Protein AF-A0A7S0YCA7-F1 (afdb_monomer_lite)

Structure (mmCIF, N/CA/C/O backbone):
data_AF-A0A7S0YCA7-F1
#
_entry.id   AF-A0A7S0YCA7-F1
#
loop_
_atom_site.group_PDB
_atom_site.id
_atom_site.type_symbol
_atom_site.label_atom_id
_atom_site.label_alt_id
_atom_site.label_comp_id
_atom_site.label_asym_id
_atom_site.label_entity_id
_atom_site.label_seq_id
_atom_site.pdbx_PDB_ins_code
_atom_site.Cartn_x
_atom_site.Cartn_y
_atom_site.Cartn_z
_atom_site.occupancy
_atom_site.B_iso_or_equiv
_atom_site.auth_seq_id
_atom_site.auth_comp_id
_atom_site.auth_asym_id
_atom_site.auth_atom_id
_atom_site.pdbx_PDB_model_num
ATOM 1 N N . SER A 1 1 ? 2.093 -54.277 18.292 1.00 56.59 1 SER A N 1
ATOM 2 C CA . SER A 1 1 ? 1.295 -53.889 17.116 1.00 56.59 1 SER A CA 1
ATOM 3 C C . SER A 1 1 ? 0.834 -52.459 17.274 1.00 56.59 1 SER A C 1
ATOM 5 O O . SER A 1 1 ? 0.164 -52.179 18.261 1.00 56.59 1 SER A O 1
ATOM 7 N N . MET A 1 2 ? 1.193 -51.584 16.327 1.00 50.84 2 MET A N 1
ATOM 8 C CA . MET A 1 2 ? 0.792 -50.165 16.281 1.00 50.84 2 MET A CA 1
ATOM 9 C C . MET A 1 2 ? -0.733 -49.942 16.338 1.00 50.84 2 MET A C 1
ATOM 11 O O . MET A 1 2 ? -1.192 -48.834 16.586 1.00 50.84 2 MET A O 1
ATOM 15 N N . GLU A 1 3 ? -1.533 -50.986 16.129 1.00 58.72 3 GLU A N 1
ATOM 16 C CA . GLU A 1 3 ? -2.996 -50.949 16.238 1.00 58.72 3 GLU A CA 1
ATOM 17 C C . GLU A 1 3 ? -3.498 -50.849 17.685 1.00 58.72 3 GLU A C 1
ATOM 19 O O . GLU A 1 3 ? -4.435 -50.102 17.942 1.00 58.72 3 GLU A O 1
ATOM 24 N N . LYS A 1 4 ? -2.826 -51.493 18.653 1.00 58.19 4 LYS A N 1
ATOM 25 C CA . LYS A 1 4 ? -3.242 -51.453 20.071 1.00 58.19 4 LYS A CA 1
ATOM 26 C C . LYS A 1 4 ? -3.024 -50.085 20.723 1.00 58.19 4 LYS A C 1
ATOM 28 O O . LYS A 1 4 ? -3.682 -49.745 21.701 1.00 58.19 4 LYS A O 1
ATOM 33 N N . GLU A 1 5 ? -2.078 -49.314 20.199 1.00 58.28 5 GLU A N 1
ATOM 34 C CA . GLU A 1 5 ? -1.762 -47.966 20.679 1.00 58.28 5 GLU A CA 1
ATOM 35 C C . GLU A 1 5 ? -2.756 -46.943 20.112 1.00 58.28 5 GLU A C 1
ATOM 37 O O . GLU A 1 5 ? -3.283 -46.123 20.857 1.00 58.28 5 GLU A O 1
ATOM 42 N N . LYS A 1 6 ? -3.142 -47.102 18.837 1.00 60.81 6 LYS A N 1
ATOM 43 C CA . LYS A 1 6 ? -4.208 -46.316 18.196 1.00 60.81 6 LYS A CA 1
ATOM 44 C C . LYS A 1 6 ? -5.594 -46.571 18.791 1.00 60.81 6 LYS A C 1
ATOM 46 O O . LYS A 1 6 ? -6.413 -45.659 18.817 1.00 60.81 6 LYS A O 1
ATOM 51 N N . GLU A 1 7 ? -5.882 -47.787 19.255 1.00 64.75 7 GLU A N 1
ATOM 52 C CA . GLU A 1 7 ? -7.139 -48.080 19.961 1.00 64.75 7 GLU A CA 1
ATOM 53 C C . GLU A 1 7 ? -7.196 -47.415 21.339 1.00 64.75 7 GLU A C 1
ATOM 55 O O . GLU A 1 7 ? -8.198 -46.780 21.657 1.00 64.75 7 GLU A O 1
ATOM 60 N N . LYS A 1 8 ? -6.103 -47.455 22.112 1.00 65.00 8 LYS A N 1
ATOM 61 C CA . LYS A 1 8 ? -6.015 -46.750 23.402 1.00 65.00 8 LYS A CA 1
ATOM 62 C C . LYS A 1 8 ? -6.141 -45.235 23.268 1.00 65.00 8 LYS A C 1
ATOM 64 O O . LYS A 1 8 ? -6.703 -44.580 24.142 1.00 65.00 8 LYS A O 1
ATOM 69 N N . GLU A 1 9 ? -5.602 -44.669 22.194 1.00 63.84 9 GLU A N 1
ATOM 70 C CA . GLU A 1 9 ? -5.667 -43.230 21.943 1.00 63.84 9 GLU A CA 1
ATOM 71 C C . GLU A 1 9 ? -7.099 -42.784 21.609 1.00 63.84 9 GLU A C 1
ATOM 73 O O . GLU A 1 9 ? -7.580 -41.798 22.165 1.00 63.84 9 GLU A O 1
ATOM 78 N N . LYS A 1 10 ? -7.828 -43.586 20.821 1.00 67.00 10 LYS A N 1
ATOM 79 C CA . LYS A 1 10 ? -9.256 -43.370 20.535 1.00 67.00 10 LYS A CA 1
ATOM 80 C C . LYS A 1 10 ? -10.144 -43.531 21.768 1.00 67.00 10 LYS A C 1
ATOM 82 O O . LYS A 1 10 ? -11.105 -42.785 21.931 1.00 67.00 10 LYS A O 1
ATOM 87 N N . GLU A 1 11 ? -9.830 -44.484 22.639 1.00 67.31 11 GLU A N 1
ATOM 88 C CA . GLU A 1 11 ? -10.581 -44.713 23.878 1.00 67.31 11 GLU A CA 1
ATOM 89 C C . GLU A 1 11 ? -10.394 -43.553 24.873 1.00 67.31 11 GLU A C 1
ATOM 91 O O . GLU A 1 11 ? -11.361 -43.071 25.462 1.00 67.31 11 GLU A O 1
ATOM 96 N N . ASN A 1 12 ? -9.175 -43.009 24.967 1.00 60.00 12 ASN A N 1
ATOM 97 C CA . ASN A 1 12 ? -8.885 -41.812 25.762 1.00 60.00 12 ASN A CA 1
ATOM 98 C C . ASN A 1 12 ? -9.543 -40.540 25.204 1.00 60.00 12 ASN A C 1
ATOM 100 O O . ASN A 1 12 ? -9.937 -39.659 25.971 1.00 60.00 12 ASN A O 1
ATOM 104 N N . GLU A 1 13 ? -9.647 -40.417 23.880 1.00 66.25 13 GLU A N 1
ATOM 105 C CA . GLU A 1 13 ? -10.322 -39.293 23.227 1.00 66.25 13 GLU A CA 1
ATOM 106 C C . GLU A 1 13 ? -11.841 -39.346 23.460 1.00 66.25 13 GLU A C 1
ATOM 108 O O . GLU A 1 13 ? -12.446 -38.342 23.839 1.00 66.25 13 GLU A O 1
ATOM 113 N N . PHE A 1 14 ? -12.436 -40.540 23.383 1.00 64.81 14 PHE A N 1
ATOM 114 C CA . PHE A 1 14 ? -13.853 -40.764 23.669 1.00 64.81 14 PHE A CA 1
ATOM 115 C C . PHE A 1 14 ? -14.218 -40.509 25.143 1.00 64.81 14 PHE A C 1
ATOM 117 O O . PHE A 1 14 ? -15.225 -39.863 25.436 1.00 64.81 14 PHE A O 1
ATOM 124 N N . GLU A 1 15 ? -13.386 -40.953 26.092 1.00 66.25 15 GLU A N 1
ATOM 125 C CA . GLU A 1 15 ? -13.554 -40.659 27.526 1.00 66.25 15 GLU A CA 1
ATOM 126 C C . GLU A 1 15 ? -13.477 -39.147 27.818 1.00 66.25 15 GLU A C 1
ATOM 128 O O . GLU A 1 15 ? -14.266 -38.621 28.611 1.00 66.25 15 GLU A O 1
ATOM 133 N N . ARG A 1 16 ? -12.587 -38.414 27.129 1.00 66.94 16 ARG A N 1
ATOM 134 C CA . ARG A 1 16 ? -12.471 -36.948 27.242 1.00 66.94 16 ARG A CA 1
ATOM 135 C C . ARG A 1 16 ? -13.706 -36.221 26.719 1.00 66.94 16 ARG A C 1
ATOM 137 O O . ARG A 1 16 ? -14.165 -35.282 27.370 1.00 66.94 16 ARG A O 1
ATOM 144 N N . GLU A 1 17 ? -14.275 -36.654 25.598 1.00 66.56 17 GLU A N 1
ATOM 145 C CA . GLU A 1 17 ? -15.527 -36.084 25.084 1.00 66.56 17 GLU A CA 1
ATOM 146 C C . GLU A 1 17 ? -16.706 -36.347 26.030 1.00 66.56 17 GLU A C 1
ATOM 148 O O . GLU A 1 17 ? -17.508 -35.447 26.289 1.00 66.56 17 GLU A O 1
ATOM 153 N N . LYS A 1 18 ? -16.753 -37.532 26.647 1.00 64.06 18 LYS A N 1
ATOM 154 C CA . LYS A 1 18 ? -17.775 -37.893 27.641 1.00 64.06 18 LYS A CA 1
ATOM 155 C C . LYS A 1 18 ? -17.675 -37.066 28.927 1.00 64.06 18 LYS A C 1
ATOM 157 O O . LYS A 1 18 ? -18.699 -36.721 29.519 1.00 64.06 18 LYS A O 1
ATOM 162 N N . LEU A 1 19 ? -16.459 -36.734 29.366 1.00 57.91 19 LEU A N 1
ATOM 163 C CA . LEU A 1 19 ? -16.206 -35.818 30.487 1.00 57.91 19 LEU A CA 1
ATOM 164 C C . LEU A 1 19 ? -16.637 -34.381 30.150 1.00 57.91 19 LEU A C 1
ATOM 166 O O . LEU A 1 19 ? -17.320 -33.749 30.954 1.00 57.91 19 LEU A O 1
ATOM 170 N N . LEU A 1 20 ? -16.341 -33.908 28.935 1.00 58.62 20 LEU A N 1
ATOM 171 C CA . LEU A 1 20 ? -16.762 -32.590 28.442 1.00 58.62 20 LEU A CA 1
ATOM 172 C C . LEU A 1 20 ? -18.288 -32.470 28.277 1.00 58.62 20 LEU A C 1
ATOM 174 O O . LEU A 1 20 ? -18.847 -31.387 28.458 1.00 58.62 20 LEU A O 1
ATOM 178 N N . GLU A 1 21 ? -18.990 -33.554 27.937 1.00 60.72 21 GLU A N 1
ATOM 179 C CA . GLU A 1 21 ? -20.459 -33.577 27.912 1.00 60.72 21 GLU A CA 1
ATOM 180 C C . GLU A 1 21 ? -21.079 -33.623 29.310 1.00 60.72 21 GLU A C 1
ATOM 182 O O . GLU A 1 21 ? -22.091 -32.957 29.548 1.00 60.72 21 GLU A O 1
ATOM 187 N N . LYS A 1 22 ? -20.452 -34.332 30.257 1.00 56.91 22 LYS A N 1
ATOM 188 C CA . LYS A 1 22 ? -20.877 -34.330 31.664 1.00 56.91 22 LYS A CA 1
ATOM 189 C C . LYS A 1 22 ? -20.717 -32.954 32.313 1.00 56.91 22 LYS A C 1
ATOM 191 O O . LYS A 1 22 ? -21.623 -32.529 33.025 1.00 56.91 22 LYS A O 1
ATOM 196 N N . GLU A 1 23 ? -19.646 -32.218 32.009 1.00 57.34 23 GLU A N 1
ATOM 197 C CA . GLU A 1 23 ? -19.482 -30.827 32.467 1.00 57.34 23 GLU A CA 1
ATOM 198 C C . GLU A 1 23 ? -20.531 -29.881 31.863 1.00 57.34 23 GLU A C 1
ATOM 200 O O . GLU A 1 23 ? -21.007 -28.972 32.537 1.00 57.34 23 GLU A O 1
ATOM 205 N N . LYS A 1 24 ? -20.979 -30.116 30.622 1.00 56.88 24 LYS A N 1
ATOM 206 C CA . LYS A 1 24 ? -22.052 -29.315 30.000 1.00 56.88 24 LYS A CA 1
ATOM 207 C C . LYS A 1 24 ? -23.436 -29.565 30.606 1.00 56.88 24 LYS A C 1
ATOM 209 O O . LYS A 1 24 ? -24.318 -28.724 30.442 1.00 56.88 24 LYS A O 1
ATOM 214 N N . GLN A 1 25 ? -23.647 -30.705 31.265 1.00 50.78 25 GLN A N 1
ATOM 215 C CA . GLN A 1 25 ? -24.932 -31.079 31.872 1.00 50.78 25 GLN A CA 1
ATOM 216 C C . GLN A 1 25 ? -24.977 -30.853 33.392 1.00 50.78 25 GLN A C 1
ATOM 218 O O . GLN A 1 25 ? -26.063 -30.817 33.975 1.00 50.78 25 GLN A O 1
ATOM 223 N N . GLY A 1 26 ? -23.827 -30.658 34.035 1.00 48.78 26 GLY A N 1
ATOM 224 C CA . GLY A 1 26 ? -23.698 -30.505 35.478 1.00 48.78 26 GLY A CA 1
ATOM 225 C C . GLY A 1 26 ? -23.698 -29.063 35.975 1.00 48.78 26 GLY A C 1
ATOM 226 O O . GLY A 1 26 ? -22.722 -28.664 36.588 1.00 48.78 26 GLY A O 1
ATOM 227 N N . GLU A 1 27 ? -24.785 -28.303 35.801 1.00 45.03 27 GLU A N 1
ATOM 228 C CA . GLU A 1 27 ? -25.046 -27.166 36.704 1.00 45.03 27 G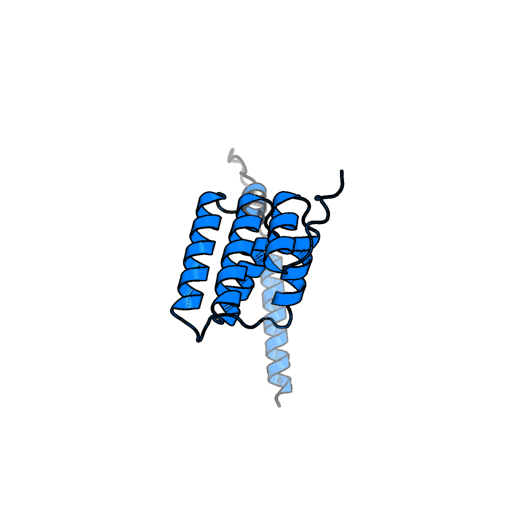LU A CA 1
ATOM 229 C C . GLU A 1 27 ? -26.539 -26.799 36.778 1.00 45.03 27 GLU A C 1
ATOM 231 O O . GLU A 1 27 ? -27.010 -25.790 36.256 1.00 45.03 27 GLU A O 1
ATOM 236 N N . LYS A 1 28 ? -27.324 -27.644 37.457 1.00 45.09 28 LYS A N 1
ATOM 237 C CA . LYS A 1 28 ? -28.584 -27.218 38.084 1.00 45.09 28 LYS A CA 1
ATOM 238 C C . LYS A 1 28 ? -28.348 -27.098 39.586 1.00 45.09 28 LYS A C 1
ATOM 240 O O . LYS A 1 28 ? -28.620 -28.028 40.340 1.00 45.09 28 LYS A O 1
ATOM 245 N N . VAL A 1 29 ? -27.824 -25.953 40.016 1.00 43.09 29 VAL A N 1
ATOM 246 C CA . VAL A 1 29 ? -27.759 -25.598 41.439 1.00 43.09 29 VAL A CA 1
ATOM 247 C C . VAL A 1 29 ? -29.165 -25.197 41.888 1.00 43.09 29 VAL A C 1
ATOM 249 O O . VAL A 1 29 ? -29.671 -24.129 41.553 1.00 43.09 29 VAL A O 1
ATOM 252 N N . ASN A 1 30 ? -29.812 -26.099 42.626 1.00 45.34 30 ASN A N 1
ATOM 253 C CA . ASN A 1 30 ? -31.008 -25.810 43.406 1.00 45.34 30 ASN A CA 1
ATOM 254 C C . ASN A 1 30 ? -30.580 -25.019 44.648 1.00 45.34 30 ASN A C 1
ATOM 256 O O . ASN A 1 30 ? -29.940 -25.564 45.545 1.00 45.34 30 ASN A O 1
ATOM 260 N N . GLY A 1 31 ? -30.892 -23.730 44.682 1.00 41.50 31 GLY A N 1
ATOM 261 C CA . GLY A 1 31 ? -30.495 -22.858 45.775 1.00 41.50 31 GLY A CA 1
ATOM 262 C C . GLY A 1 31 ? -31.311 -21.586 45.752 1.00 41.50 31 GLY A C 1
ATOM 263 O O . GLY A 1 31 ? -31.013 -20.651 45.017 1.00 41.50 31 GLY A O 1
ATOM 264 N N . ASN A 1 32 ? -32.353 -21.586 46.572 1.00 45.62 32 ASN A N 1
ATOM 265 C CA . ASN A 1 32 ? -33.145 -20.429 46.942 1.00 45.62 32 ASN A CA 1
ATOM 266 C C . ASN A 1 32 ? -32.207 -19.340 47.502 1.00 45.62 32 ASN A C 1
ATOM 268 O O . ASN A 1 32 ? -31.879 -19.348 48.681 1.00 45.62 32 ASN A O 1
ATOM 272 N N . ASN A 1 33 ? -31.711 -18.447 46.651 1.00 45.94 33 ASN A N 1
ATOM 273 C CA . ASN A 1 33 ? -31.018 -17.225 47.037 1.00 45.94 33 ASN A CA 1
ATOM 274 C C . ASN A 1 33 ? -31.090 -16.260 45.861 1.00 45.94 33 ASN A C 1
ATOM 276 O O . ASN A 1 33 ? -30.896 -16.648 44.712 1.00 45.94 33 ASN A O 1
ATOM 280 N N . ARG A 1 34 ? -31.386 -14.993 46.153 1.00 48.09 34 ARG A N 1
ATOM 281 C CA . ARG A 1 34 ? -31.479 -13.893 45.183 1.00 48.09 34 ARG A CA 1
ATOM 282 C C . ARG A 1 34 ? -30.098 -13.520 44.624 1.00 48.09 34 ARG A C 1
ATOM 284 O O . ARG A 1 34 ? -29.671 -12.378 44.736 1.00 48.09 34 ARG A O 1
ATOM 291 N N . ASN A 1 35 ? -29.404 -14.476 44.020 1.00 43.03 35 ASN A N 1
ATOM 292 C CA . ASN A 1 35 ? -28.247 -14.213 43.188 1.00 43.03 35 ASN A CA 1
ATOM 293 C C . ASN A 1 35 ? -28.760 -13.936 41.785 1.00 43.03 35 ASN A C 1
ATOM 295 O O . ASN A 1 35 ? -29.270 -14.825 41.105 1.00 43.03 35 ASN A O 1
ATOM 299 N N . VAL A 1 36 ? -28.638 -12.674 41.380 1.00 47.47 36 VAL A N 1
ATOM 300 C CA . VAL A 1 36 ? -28.793 -12.243 39.994 1.00 47.47 36 VAL A CA 1
ATOM 301 C C . VAL A 1 36 ? -27.954 -13.190 39.145 1.00 47.47 36 VAL A C 1
ATOM 303 O O . VAL A 1 36 ? -26.726 -13.156 39.195 1.00 47.47 36 VAL A O 1
ATOM 306 N N . SER A 1 37 ? -28.613 -14.097 38.427 1.00 49.31 37 SER A N 1
ATOM 307 C CA . SER A 1 37 ? -27.949 -15.024 37.524 1.00 49.31 37 SER A CA 1
ATOM 308 C C . SER A 1 37 ? -27.409 -14.194 36.365 1.00 49.31 37 SER A C 1
ATOM 310 O O . SER A 1 37 ? -28.115 -13.931 35.393 1.00 49.31 37 SER A O 1
ATOM 312 N N . ILE A 1 38 ? -26.172 -13.708 36.489 1.00 56.62 38 ILE A N 1
ATOM 313 C CA . ILE A 1 38 ? -25.461 -13.081 35.379 1.00 56.62 38 ILE A CA 1
ATOM 314 C C . ILE A 1 38 ? -25.173 -14.222 34.408 1.00 56.62 38 ILE A C 1
ATOM 316 O O . ILE A 1 38 ? -24.193 -14.948 34.547 1.00 56.62 38 ILE A O 1
ATOM 320 N N . SER A 1 39 ? -26.104 -14.443 33.478 1.00 57.44 39 SER A N 1
ATOM 321 C CA . SER A 1 39 ? -25.949 -15.381 32.371 1.00 57.44 39 SER A CA 1
ATOM 322 C C . SER A 1 39 ? -24.545 -15.219 31.791 1.00 57.44 39 SER A C 1
ATOM 324 O O . SER A 1 39 ? -24.133 -14.099 31.517 1.00 57.44 39 SER A O 1
ATOM 326 N N . ALA A 1 40 ? -23.797 -16.307 31.601 1.00 59.50 40 ALA A N 1
ATOM 327 C CA . ALA A 1 40 ? -22.473 -16.263 30.972 1.00 59.50 40 ALA A CA 1
ATOM 328 C C . ALA A 1 40 ? -22.547 -15.970 29.454 1.00 59.50 40 ALA A C 1
ATOM 330 O O . ALA A 1 40 ? -21.520 -15.822 28.786 1.00 59.50 40 ALA A O 1
ATOM 331 N N . ALA A 1 41 ? -23.758 -15.874 28.889 1.00 61.09 41 ALA A N 1
ATOM 332 C CA . ALA A 1 41 ? -23.995 -15.595 27.475 1.00 61.09 41 ALA A CA 1
ATOM 333 C C . ALA A 1 41 ? -23.350 -14.289 26.956 1.00 61.09 41 ALA A C 1
ATOM 335 O O . ALA A 1 41 ? -22.773 -14.343 25.869 1.00 61.09 41 ALA A O 1
ATOM 336 N N . PRO A 1 42 ? -23.352 -13.151 27.685 1.00 62.47 42 PRO A N 1
ATOM 337 C CA . PRO A 1 42 ? -22.692 -11.922 27.257 1.00 62.47 42 PRO A CA 1
ATOM 338 C C . PRO A 1 42 ? -21.176 -12.101 27.164 1.00 62.47 42 PRO A C 1
ATOM 340 O O . PRO A 1 42 ? -20.581 -11.696 26.174 1.00 62.47 42 PRO A O 1
ATOM 343 N N . PHE A 1 43 ? -20.545 -12.781 28.127 1.00 65.94 43 PHE A N 1
ATOM 344 C CA . PHE A 1 43 ? -19.099 -13.038 28.096 1.00 65.94 43 PHE A CA 1
ATOM 345 C C . PHE A 1 43 ? -18.709 -13.977 26.951 1.00 65.94 43 PHE A C 1
ATOM 347 O O . PHE A 1 43 ? -17.734 -13.731 26.241 1.00 65.94 43 PHE A O 1
ATOM 354 N N . LYS A 1 44 ? -19.516 -15.015 26.702 1.00 66.75 44 LYS A N 1
ATOM 355 C CA . LYS A 1 44 ? -19.312 -15.938 25.577 1.00 66.75 44 LYS A CA 1
ATOM 356 C C . LYS A 1 44 ? -19.552 -15.267 24.218 1.00 66.75 44 LYS A C 1
ATOM 358 O O . LYS A 1 44 ? -18.951 -15.679 23.229 1.00 66.75 44 LYS A O 1
ATOM 363 N N . ALA A 1 45 ? -20.417 -14.253 24.162 1.00 70.62 45 ALA A N 1
ATOM 364 C CA . ALA A 1 45 ? -20.637 -13.426 22.978 1.00 70.62 45 ALA A CA 1
ATOM 365 C C . ALA A 1 45 ? -19.485 -12.432 22.753 1.00 70.62 45 ALA A C 1
ATOM 367 O O . ALA A 1 45 ? -18.998 -12.317 21.630 1.00 70.62 45 ALA A O 1
ATOM 368 N N . LEU A 1 46 ? -18.987 -11.793 23.817 1.00 66.31 46 LEU A N 1
ATOM 369 C CA . LEU A 1 46 ? -17.840 -10.881 23.767 1.00 66.31 46 LEU A CA 1
ATOM 370 C C . LEU A 1 46 ? -16.560 -11.590 23.305 1.00 66.31 46 LEU A C 1
ATOM 372 O O . LEU A 1 46 ? -15.847 -11.060 22.461 1.00 66.31 46 LEU A O 1
ATOM 376 N N . ALA A 1 47 ? -16.310 -12.822 23.762 1.00 72.19 47 ALA A N 1
ATOM 377 C CA . ALA A 1 47 ? -15.163 -13.622 23.320 1.00 72.19 47 ALA A CA 1
ATOM 378 C C . ALA A 1 47 ? -15.212 -14.015 21.828 1.00 72.19 47 ALA A C 1
ATOM 380 O O . ALA A 1 47 ? -14.185 -14.344 21.239 1.00 72.19 47 ALA A O 1
ATOM 381 N N . LYS A 1 48 ? -16.396 -13.985 21.202 1.00 76.50 48 LYS A N 1
ATOM 382 C CA . LYS A 1 48 ? -16.576 -14.253 19.765 1.00 76.50 48 LYS A CA 1
ATOM 383 C C . LYS A 1 48 ? -16.473 -12.990 18.906 1.00 76.50 48 LYS A C 1
ATOM 385 O O . LYS A 1 48 ? -16.463 -13.096 17.680 1.00 76.50 48 LYS A O 1
ATOM 390 N N . MET A 1 49 ? -16.426 -11.804 19.514 1.00 73.62 49 MET A N 1
ATOM 391 C CA . MET A 1 49 ? -16.426 -10.537 18.790 1.00 73.62 49 MET A CA 1
ATOM 392 C C . MET A 1 49 ? -15.007 -10.192 18.323 1.00 73.62 49 MET A C 1
ATOM 394 O O . MET A 1 49 ? -14.084 -10.067 19.125 1.00 73.62 49 MET A O 1
ATOM 398 N N . LYS A 1 50 ? -14.818 -10.032 17.008 1.00 76.44 50 LYS A N 1
ATOM 399 C CA . LYS A 1 50 ? -13.540 -9.579 16.441 1.00 76.44 50 LYS A CA 1
ATOM 400 C C . LYS A 1 50 ? -13.278 -8.137 16.902 1.00 76.44 50 LYS A C 1
ATOM 402 O O . LYS A 1 50 ? -14.163 -7.299 16.712 1.00 76.44 50 LYS A O 1
ATOM 407 N N . PRO A 1 51 ? -12.099 -7.821 17.470 1.00 79.00 51 PRO A N 1
ATOM 408 C CA . PRO A 1 51 ? -11.801 -6.458 17.888 1.00 79.00 51 PRO A CA 1
ATOM 409 C C . PRO A 1 51 ? -11.847 -5.508 16.682 1.00 79.00 51 PRO A C 1
ATOM 411 O O . PRO A 1 51 ? -11.499 -5.917 15.564 1.00 79.00 51 PRO A O 1
ATOM 414 N N . PRO A 1 52 ? -12.275 -4.248 16.883 1.00 80.44 52 PRO A N 1
ATOM 415 C CA . PRO A 1 52 ? -12.274 -3.262 15.816 1.00 80.44 52 PRO A CA 1
ATOM 416 C C . PRO A 1 52 ? -10.844 -3.056 15.294 1.00 80.44 52 PRO A C 1
ATOM 418 O O . PRO A 1 52 ? -9.877 -3.193 16.052 1.00 80.44 52 PRO A O 1
ATOM 421 N N . PRO A 1 53 ? -10.680 -2.741 13.999 1.00 80.75 53 PRO A N 1
ATOM 422 C CA . PRO A 1 53 ? -9.363 -2.455 13.456 1.00 80.75 53 PRO A CA 1
ATOM 423 C C . PRO A 1 53 ? -8.744 -1.245 14.175 1.00 80.75 53 PRO A C 1
ATOM 425 O O . PRO A 1 53 ? -9.475 -0.340 14.590 1.00 80.75 53 PRO A O 1
ATOM 428 N N . PRO A 1 54 ? -7.404 -1.179 14.283 1.00 87.50 54 PRO A N 1
ATOM 429 C CA . PRO A 1 54 ? -6.734 -0.028 14.869 1.00 87.50 54 PRO A CA 1
ATOM 430 C C . PRO A 1 54 ? -7.118 1.279 14.159 1.00 87.50 54 PRO A C 1
ATOM 432 O O . PRO A 1 54 ? -7.426 1.252 12.954 1.00 87.50 54 PRO A O 1
ATOM 435 N N . PRO A 1 55 ? -7.034 2.427 14.858 1.00 91.62 55 PRO A N 1
ATOM 436 C CA . PRO A 1 55 ? -7.251 3.735 14.256 1.00 91.62 55 PRO A CA 1
ATOM 437 C C . PRO A 1 55 ? -6.413 3.921 12.981 1.00 91.62 55 PRO A C 1
ATOM 439 O O . PRO A 1 55 ? -5.275 3.443 12.930 1.00 91.62 55 PRO A O 1
ATOM 442 N N . PRO A 1 56 ? -6.918 4.637 11.959 1.00 90.00 56 PRO A N 1
ATOM 443 C CA . PRO A 1 56 ? -6.208 4.802 10.692 1.00 90.00 56 PRO A CA 1
ATOM 444 C C . PRO A 1 56 ? -4.771 5.323 10.837 1.00 90.00 56 PRO A C 1
ATOM 446 O O . PRO A 1 56 ? -3.874 4.824 10.167 1.00 90.00 56 P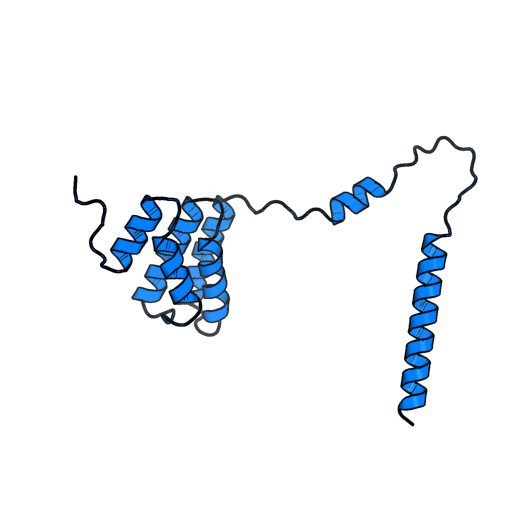RO A O 1
ATOM 449 N N . ALA A 1 57 ? -4.530 6.253 11.766 1.00 92.62 57 ALA A N 1
ATOM 450 C CA . ALA A 1 57 ? -3.195 6.783 12.049 1.00 92.62 57 ALA A CA 1
ATOM 451 C C . ALA A 1 57 ? -2.196 5.686 12.463 1.00 92.62 57 ALA A C 1
ATOM 453 O O . ALA A 1 57 ? -1.073 5.641 11.971 1.00 92.62 57 ALA A O 1
ATOM 454 N N . VAL A 1 58 ? -2.627 4.745 13.308 1.00 93.50 58 VAL A N 1
ATOM 455 C CA . VAL A 1 58 ? -1.789 3.621 13.752 1.00 93.50 58 VAL A CA 1
ATOM 456 C C . VAL A 1 58 ? -1.476 2.693 12.577 1.00 93.50 58 VAL A C 1
ATOM 458 O O . VAL A 1 58 ? -0.342 2.243 12.433 1.00 93.50 58 VAL A O 1
ATOM 461 N N . ARG A 1 59 ? -2.458 2.438 11.700 1.00 93.06 59 ARG A N 1
ATOM 462 C CA . ARG A 1 59 ? -2.249 1.605 10.505 1.00 93.06 59 ARG A CA 1
ATOM 463 C C . ARG A 1 59 ? -1.297 2.270 9.510 1.00 93.06 59 ARG A C 1
ATOM 465 O O . ARG A 1 59 ? -0.430 1.588 8.981 1.00 93.06 59 ARG A O 1
ATOM 472 N N . LEU A 1 60 ? -1.417 3.582 9.295 1.00 94.81 60 LEU A N 1
ATOM 473 C CA . LEU A 1 60 ? -0.495 4.357 8.454 1.00 94.81 60 LEU A CA 1
ATOM 474 C C . LEU A 1 60 ? 0.941 4.287 8.975 1.00 94.81 60 LEU A C 1
ATOM 476 O O . LEU A 1 60 ? 1.846 3.960 8.211 1.00 94.81 60 LEU A O 1
ATOM 480 N N . ASN A 1 61 ? 1.140 4.519 10.273 1.00 94.94 61 ASN A N 1
ATOM 481 C CA . ASN A 1 61 ? 2.464 4.435 10.890 1.00 94.94 61 ASN A CA 1
ATOM 482 C C . ASN A 1 61 ? 3.060 3.032 10.737 1.00 94.94 61 ASN A C 1
ATOM 484 O O . ASN A 1 61 ? 4.242 2.885 10.434 1.00 94.94 61 ASN A O 1
ATOM 488 N N . LEU A 1 62 ? 2.229 1.995 10.884 1.00 92.56 62 LEU A N 1
ATOM 489 C CA . LEU A 1 62 ? 2.661 0.621 10.671 1.00 92.56 62 LEU A CA 1
ATOM 490 C C . LEU A 1 62 ? 3.082 0.368 9.218 1.00 92.56 62 LEU A C 1
ATOM 492 O O . LEU A 1 62 ? 4.055 -0.345 9.002 1.00 92.56 62 LEU A O 1
ATOM 496 N N . LEU A 1 63 ? 2.396 0.945 8.225 1.00 93.62 63 LEU A N 1
ATOM 497 C CA . LEU A 1 63 ? 2.806 0.812 6.822 1.00 93.62 63 LEU A CA 1
ATOM 498 C C . LEU A 1 63 ? 4.189 1.402 6.570 1.00 93.62 63 LEU A C 1
ATOM 500 O O . LEU A 1 63 ? 4.999 0.753 5.915 1.00 93.62 63 LEU A O 1
ATOM 504 N N . VAL A 1 64 ? 4.461 2.593 7.106 1.00 93.25 64 VAL A N 1
ATOM 505 C CA . VAL A 1 64 ? 5.774 3.240 6.977 1.00 93.25 64 VAL A CA 1
ATOM 506 C C . VAL A 1 64 ? 6.851 2.374 7.626 1.00 93.25 64 VAL A C 1
ATOM 508 O O . VAL A 1 64 ? 7.811 2.004 6.961 1.00 93.25 64 VAL A O 1
ATOM 511 N N . ALA A 1 65 ? 6.630 1.924 8.865 1.00 92.06 65 ALA A N 1
ATOM 512 C CA . ALA A 1 65 ? 7.571 1.042 9.554 1.00 92.06 65 ALA A CA 1
ATOM 513 C C . ALA A 1 65 ? 7.814 -0.276 8.794 1.00 92.06 65 ALA A C 1
ATOM 515 O O . ALA A 1 65 ? 8.935 -0.774 8.735 1.00 92.06 65 ALA A O 1
ATOM 516 N N . VAL A 1 66 ? 6.771 -0.858 8.190 1.00 89.88 66 VAL A N 1
ATOM 517 C CA . VAL A 1 66 ? 6.900 -2.065 7.360 1.00 89.88 66 VAL A CA 1
ATOM 518 C C . VAL A 1 66 ? 7.697 -1.787 6.087 1.00 89.88 66 VAL A C 1
ATOM 520 O O . VAL A 1 66 ? 8.506 -2.630 5.702 1.00 89.88 66 VAL A O 1
ATOM 523 N N . ALA A 1 67 ? 7.505 -0.633 5.450 1.00 90.38 67 ALA A N 1
ATOM 524 C CA . ALA A 1 67 ? 8.286 -0.239 4.285 1.00 90.38 67 ALA A CA 1
ATOM 525 C C . ALA A 1 67 ? 9.766 -0.025 4.641 1.00 90.38 67 ALA A C 1
ATOM 527 O O . ALA A 1 67 ? 10.627 -0.558 3.944 1.00 90.38 67 ALA A O 1
ATOM 528 N N . ASP A 1 68 ? 10.065 0.633 5.762 1.00 89.62 68 ASP A N 1
ATOM 529 C CA . ASP A 1 68 ? 11.440 0.819 6.249 1.00 89.62 68 ASP A CA 1
ATOM 530 C C . ASP A 1 68 ? 12.118 -0.525 6.540 1.00 89.62 68 ASP A C 1
ATOM 532 O O . ASP A 1 68 ? 13.260 -0.766 6.144 1.00 89.62 68 ASP A O 1
ATOM 536 N N . MET A 1 69 ? 11.393 -1.461 7.164 1.00 87.19 69 MET A N 1
ATOM 537 C CA . MET A 1 69 ? 11.900 -2.820 7.372 1.00 87.19 69 MET A CA 1
ATOM 538 C C . MET A 1 69 ? 12.229 -3.525 6.052 1.00 87.19 69 MET A C 1
ATOM 540 O O . MET A 1 69 ? 13.210 -4.263 6.003 1.00 87.19 69 MET A O 1
ATOM 544 N N . CYS A 1 70 ? 11.466 -3.287 4.978 1.00 84.81 70 CYS A N 1
ATOM 545 C CA . CYS A 1 70 ? 11.766 -3.871 3.667 1.00 84.81 70 CYS A CA 1
ATOM 546 C C . CYS A 1 70 ? 13.080 -3.341 3.069 1.00 84.81 70 CYS A C 1
ATOM 548 O O . CYS A 1 70 ? 13.735 -4.052 2.312 1.00 84.81 70 CYS A O 1
ATOM 550 N N . VAL A 1 71 ? 13.479 -2.115 3.416 1.00 85.44 71 VAL A N 1
ATOM 551 C CA . VAL A 1 71 ? 14.750 -1.517 2.979 1.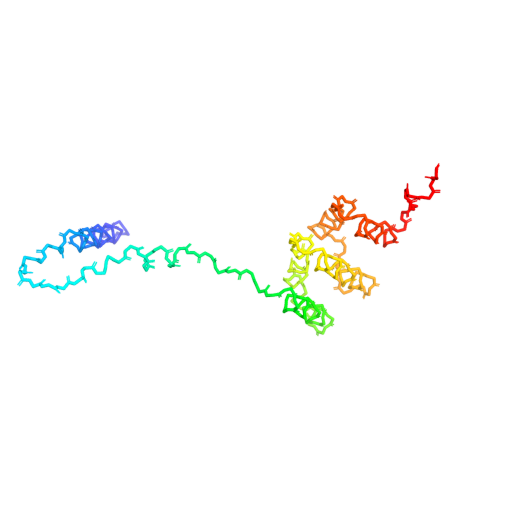00 85.44 71 VAL A CA 1
ATOM 552 C C . VAL A 1 71 ? 15.929 -2.089 3.769 1.00 85.44 71 VAL A C 1
ATOM 554 O O . VAL A 1 71 ? 16.976 -2.380 3.195 1.00 85.44 71 VAL A O 1
ATOM 557 N N . HIS A 1 72 ? 15.766 -2.264 5.083 1.00 82.44 72 HIS A N 1
ATOM 558 C CA . HIS A 1 72 ? 16.862 -2.648 5.978 1.00 82.44 72 HIS A CA 1
ATOM 559 C C . HIS A 1 72 ? 17.045 -4.165 6.156 1.00 82.44 72 HIS A C 1
ATOM 561 O O . HIS A 1 72 ? 18.153 -4.605 6.456 1.00 82.44 72 HIS A O 1
ATOM 567 N N . TYR A 1 73 ? 15.997 -4.971 5.957 1.00 77.88 73 TYR A N 1
ATOM 568 C CA . TYR A 1 73 ? 15.999 -6.411 6.245 1.00 77.88 73 TYR A CA 1
ATOM 569 C C . TYR A 1 73 ? 15.498 -7.227 5.046 1.00 77.88 73 TYR A C 1
ATOM 571 O O . TYR A 1 73 ? 14.373 -7.730 5.013 1.00 77.88 73 TYR A O 1
ATOM 579 N N . THR A 1 74 ? 16.363 -7.374 4.038 1.00 67.69 74 THR A N 1
ATOM 580 C CA . THR A 1 74 ? 16.038 -8.001 2.743 1.00 67.69 74 THR A CA 1
ATOM 581 C C . THR A 1 74 ? 15.690 -9.489 2.826 1.00 67.69 74 THR A C 1
ATOM 583 O O . THR A 1 74 ? 14.961 -10.002 1.982 1.00 67.69 74 THR A O 1
ATOM 586 N N . ASN A 1 75 ? 16.142 -10.179 3.873 1.00 73.44 75 ASN A N 1
ATOM 587 C CA . ASN A 1 75 ? 15.883 -11.602 4.107 1.00 73.44 75 ASN A CA 1
ATOM 588 C C . ASN A 1 75 ? 14.422 -11.932 4.473 1.00 73.44 75 ASN A C 1
ATOM 590 O O . ASN A 1 75 ? 14.038 -13.097 4.425 1.00 73.44 75 ASN A O 1
ATOM 594 N N . ILE A 1 76 ? 13.615 -10.932 4.841 1.00 73.31 76 ILE A N 1
ATOM 595 C CA . ILE A 1 76 ? 12.210 -11.099 5.255 1.00 73.31 76 ILE A CA 1
ATOM 596 C C . ILE A 1 76 ? 11.236 -10.242 4.436 1.00 73.31 76 ILE A C 1
ATOM 598 O O . ILE A 1 76 ? 10.034 -10.229 4.718 1.00 73.31 76 ILE A O 1
ATOM 602 N N . VAL A 1 77 ? 11.731 -9.551 3.403 1.00 75.00 77 VAL A N 1
ATOM 603 C CA . VAL A 1 77 ? 10.949 -8.631 2.560 1.00 75.00 77 VAL A CA 1
ATOM 604 C C . VAL A 1 77 ? 9.685 -9.278 2.022 1.00 75.00 77 VAL A C 1
ATOM 606 O O . VAL A 1 77 ? 8.627 -8.661 2.091 1.00 75.00 77 VAL A O 1
ATOM 609 N N . ASP A 1 78 ? 9.748 -10.525 1.559 1.00 73.62 78 ASP A N 1
ATOM 610 C CA . ASP A 1 78 ? 8.589 -11.194 0.963 1.00 73.62 78 ASP A CA 1
ATOM 611 C C . ASP A 1 78 ? 7.405 -11.298 1.942 1.00 73.62 78 ASP A C 1
ATOM 613 O O . ASP A 1 78 ? 6.252 -11.089 1.556 1.00 73.62 78 ASP A O 1
ATOM 617 N N . LEU A 1 79 ? 7.666 -11.525 3.235 1.00 79.06 79 LEU A N 1
ATOM 618 C CA . LEU A 1 79 ? 6.622 -11.585 4.265 1.00 79.06 79 LEU A CA 1
ATOM 619 C C . LEU A 1 79 ? 6.017 -10.201 4.552 1.00 79.06 79 LEU A C 1
ATOM 621 O O . LEU A 1 79 ? 4.814 -10.069 4.799 1.00 79.06 79 LEU A O 1
ATOM 625 N N . HIS A 1 80 ? 6.847 -9.161 4.536 1.00 83.12 80 HIS A N 1
ATOM 626 C CA . HIS A 1 80 ? 6.446 -7.789 4.842 1.00 83.12 80 HIS A CA 1
ATOM 627 C C . HIS A 1 80 ? 5.749 -7.106 3.666 1.00 83.12 80 HIS A C 1
ATOM 629 O O . HIS A 1 80 ? 4.726 -6.445 3.861 1.00 83.12 80 HIS A O 1
ATOM 635 N N . ALA A 1 81 ? 6.216 -7.360 2.444 1.00 80.81 81 ALA A N 1
ATOM 636 C CA . ALA A 1 81 ? 5.590 -6.909 1.215 1.00 80.81 81 ALA A CA 1
ATOM 637 C C . ALA A 1 81 ? 4.133 -7.375 1.164 1.00 80.81 81 ALA A C 1
ATOM 639 O O . ALA A 1 81 ? 3.245 -6.560 0.931 1.00 80.81 81 ALA A O 1
ATOM 640 N N . VAL A 1 82 ? 3.847 -8.641 1.504 1.00 84.44 82 VAL A N 1
ATOM 641 C CA . VAL A 1 82 ? 2.470 -9.169 1.552 1.00 84.44 82 VAL A CA 1
ATOM 642 C C . VAL A 1 82 ? 1.552 -8.329 2.448 1.00 84.44 82 VAL A C 1
ATOM 644 O O . VAL A 1 82 ? 0.392 -8.128 2.076 1.00 84.44 82 VAL A O 1
ATOM 647 N N . LYS A 1 83 ? 2.045 -7.799 3.577 1.00 86.88 83 LYS A N 1
ATOM 648 C CA . LYS A 1 83 ? 1.269 -6.925 4.477 1.00 86.88 83 LYS A CA 1
ATOM 649 C C . LYS A 1 83 ? 0.954 -5.578 3.824 1.00 86.88 83 LYS A C 1
ATOM 651 O O . LYS A 1 83 ? -0.193 -5.139 3.881 1.00 86.88 83 LYS A O 1
ATOM 656 N N . LEU A 1 84 ? 1.925 -4.967 3.140 1.00 87.19 84 LEU A N 1
ATOM 657 C CA . LEU A 1 84 ? 1.696 -3.745 2.358 1.00 87.19 84 LEU A CA 1
ATOM 658 C C . LEU A 1 84 ? 0.654 -3.991 1.264 1.00 87.19 84 LEU A C 1
ATOM 660 O O . LEU A 1 84 ? -0.297 -3.226 1.115 1.00 87.19 84 LEU A O 1
ATOM 664 N N . VAL A 1 85 ? 0.758 -5.118 0.555 1.00 87.81 85 VAL A N 1
ATOM 665 C CA . VAL A 1 85 ? -0.197 -5.431 -0.509 1.00 87.81 85 VAL A CA 1
ATOM 666 C C . VAL A 1 85 ? -1.587 -5.811 0.020 1.00 87.81 85 VAL A C 1
ATOM 668 O O . VAL A 1 85 ? -2.567 -5.756 -0.718 1.00 87.81 85 VAL A O 1
ATOM 671 N N . GLN A 1 86 ? -1.716 -6.238 1.279 1.00 87.94 86 GLN A N 1
ATOM 672 C CA . GLN A 1 86 ? -3.024 -6.415 1.926 1.00 87.94 86 GLN A CA 1
ATOM 673 C C . GLN A 1 86 ? -3.670 -5.065 2.261 1.00 87.94 86 GLN A C 1
ATOM 675 O O . GLN A 1 86 ? -4.887 -4.935 2.141 1.00 87.94 86 GLN A O 1
ATOM 680 N N . ALA A 1 87 ? -2.872 -4.054 2.613 1.00 89.88 87 ALA A N 1
ATOM 681 C CA . ALA A 1 87 ? -3.362 -2.716 2.936 1.00 89.88 87 ALA A CA 1
ATOM 682 C C . ALA A 1 87 ? -3.926 -1.949 1.728 1.00 89.88 87 ALA A C 1
ATOM 684 O O . ALA A 1 87 ? -4.704 -1.017 1.906 1.00 89.88 87 ALA A O 1
ATOM 685 N N . LEU A 1 88 ? -3.651 -2.396 0.497 1.00 88.94 88 LEU A N 1
ATOM 686 C CA . LEU A 1 88 ? -4.360 -1.921 -0.699 1.00 88.94 88 LEU A CA 1
ATOM 687 C C . LEU A 1 88 ? -5.863 -2.242 -0.685 1.00 88.94 88 LEU A C 1
ATOM 689 O O . LEU A 1 88 ? -6.608 -1.664 -1.460 1.00 88.94 88 LEU A O 1
ATOM 693 N N . LYS A 1 89 ? -6.334 -3.153 0.175 1.00 87.94 89 LYS A N 1
ATOM 694 C CA . LYS A 1 89 ? -7.764 -3.479 0.338 1.00 87.94 89 LYS A CA 1
ATOM 695 C C . LYS A 1 89 ? -8.378 -2.862 1.594 1.00 87.94 89 LYS A C 1
ATOM 697 O O . LYS A 1 89 ? -9.447 -3.275 2.036 1.00 87.94 89 LYS A O 1
ATOM 702 N N . ASP A 1 90 ? -7.676 -1.922 2.210 1.00 91.12 90 ASP A N 1
ATOM 703 C CA . ASP A 1 90 ? -8.117 -1.288 3.439 1.00 91.12 90 ASP A CA 1
ATOM 704 C C . ASP A 1 90 ? -9.381 -0.426 3.207 1.00 91.12 90 ASP A C 1
ATOM 706 O O . ASP A 1 90 ? -9.491 0.242 2.173 1.00 91.12 90 ASP A O 1
ATOM 710 N N . PRO A 1 91 ? -10.357 -0.410 4.137 1.00 88.81 91 PRO A N 1
ATOM 711 C CA . PRO A 1 91 ? -11.579 0.380 3.963 1.00 88.81 91 PRO A CA 1
ATOM 712 C C . PRO A 1 91 ? -11.308 1.887 3.843 1.00 88.81 91 PRO A C 1
ATOM 714 O O . PRO A 1 91 ? -12.072 2.608 3.204 1.00 88.81 91 PRO A O 1
ATOM 717 N N . HIS A 1 92 ? -10.214 2.376 4.423 1.00 91.88 92 HIS A N 1
ATOM 718 C CA . HIS A 1 92 ? -9.876 3.788 4.460 1.00 91.88 92 HIS A CA 1
ATOM 719 C C . HIS A 1 92 ? -9.004 4.185 3.263 1.00 91.88 92 HIS A C 1
ATOM 721 O O . HIS A 1 92 ? -7.888 3.695 3.089 1.00 91.88 92 HIS A O 1
ATOM 727 N N . GLU A 1 93 ? -9.476 5.152 2.477 1.00 92.31 93 GLU A N 1
ATOM 728 C CA . GLU A 1 93 ? -8.808 5.606 1.250 1.00 92.31 93 GLU A CA 1
ATOM 729 C C . GLU A 1 93 ? -7.356 6.046 1.481 1.00 92.31 93 GLU A C 1
ATOM 731 O O . GLU A 1 93 ? -6.458 5.602 0.769 1.00 92.31 93 GLU A O 1
ATOM 736 N N . LEU A 1 94 ? -7.102 6.860 2.514 1.00 92.50 94 LEU A N 1
ATOM 737 C CA . LEU A 1 94 ? -5.741 7.320 2.833 1.00 92.50 94 LEU A CA 1
ATOM 738 C C . LEU A 1 94 ? -4.746 6.172 3.038 1.00 92.50 94 LEU A C 1
ATOM 740 O O . LEU A 1 94 ? -3.583 6.301 2.668 1.00 92.50 94 LEU A O 1
ATOM 744 N N . ILE A 1 95 ? -5.194 5.048 3.597 1.00 94.19 95 ILE A N 1
ATOM 745 C CA . ILE A 1 95 ? -4.324 3.899 3.857 1.00 94.19 95 ILE A CA 1
ATOM 746 C C . ILE A 1 95 ? -4.031 3.151 2.570 1.00 94.19 95 ILE A C 1
ATOM 748 O O . ILE A 1 95 ? -2.874 2.817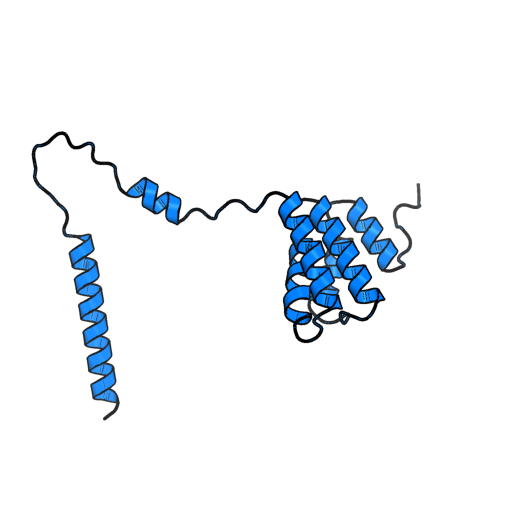 2.328 1.00 94.19 95 ILE A O 1
ATOM 752 N N . ARG A 1 96 ? -5.039 2.964 1.711 1.00 93.75 96 ARG A N 1
ATOM 753 C CA . ARG A 1 96 ? -4.834 2.380 0.380 1.00 93.75 96 ARG A CA 1
ATOM 754 C C . ARG A 1 96 ? -3.864 3.217 -0.451 1.00 93.75 96 ARG A C 1
ATOM 756 O O . ARG A 1 96 ? -2.926 2.670 -1.024 1.00 93.75 96 ARG A O 1
ATOM 763 N N . ARG A 1 97 ? -4.037 4.545 -0.456 1.00 93.44 97 ARG A N 1
ATOM 764 C CA . ARG A 1 97 ? -3.136 5.478 -1.148 1.00 93.44 97 ARG A CA 1
ATOM 765 C C . ARG A 1 97 ? -1.709 5.384 -0.608 1.00 93.44 97 ARG A C 1
ATOM 767 O O . ARG A 1 97 ? -0.783 5.229 -1.394 1.00 93.44 97 ARG A O 1
ATOM 774 N N . GLN A 1 98 ? -1.534 5.441 0.713 1.00 95.06 98 GLN A N 1
ATOM 775 C CA . GLN A 1 98 ? -0.210 5.351 1.331 1.00 95.06 98 GLN A CA 1
ATOM 776 C C . GLN A 1 98 ? 0.468 4.012 1.025 1.00 95.06 98 GLN A C 1
ATOM 778 O O . GLN A 1 98 ? 1.648 3.983 0.685 1.00 95.06 98 GLN A O 1
ATOM 783 N N . ALA A 1 99 ? -0.273 2.905 1.118 1.00 93.62 99 ALA A N 1
ATOM 784 C CA . ALA A 1 99 ? 0.237 1.580 0.792 1.00 93.62 99 ALA A CA 1
ATOM 785 C C . ALA A 1 99 ? 0.706 1.498 -0.667 1.00 93.62 99 ALA A C 1
ATOM 787 O O . ALA A 1 99 ? 1.766 0.933 -0.928 1.00 93.62 99 ALA A O 1
ATOM 788 N N . LEU A 1 100 ? -0.047 2.090 -1.602 1.00 92.69 100 LEU A N 1
ATOM 789 C CA . LEU A 1 100 ? 0.325 2.137 -3.014 1.00 92.69 100 LEU A CA 1
ATOM 790 C C . LEU A 1 100 ? 1.611 2.939 -3.242 1.00 92.69 100 LEU A C 1
ATOM 792 O O . LEU A 1 100 ? 2.503 2.447 -3.927 1.00 92.69 100 LEU A O 1
ATOM 796 N N . THR A 1 101 ? 1.736 4.121 -2.630 1.00 92.81 101 THR A N 1
ATOM 797 C CA . THR A 1 101 ? 2.954 4.943 -2.717 1.00 92.81 101 THR A CA 1
ATOM 798 C C . THR A 1 101 ? 4.176 4.192 -2.190 1.00 92.81 101 THR A C 1
ATOM 800 O O . THR A 1 101 ? 5.191 4.114 -2.873 1.00 92.81 101 THR A O 1
ATOM 803 N N . LEU A 1 102 ? 4.073 3.583 -1.004 1.00 92.75 102 LEU A N 1
ATOM 804 C CA . LEU A 1 102 ? 5.187 2.845 -0.402 1.00 92.75 102 LEU A CA 1
ATOM 805 C C . LEU A 1 102 ? 5.577 1.616 -1.231 1.00 92.75 102 LEU A C 1
ATOM 807 O O . LEU A 1 102 ? 6.760 1.342 -1.407 1.00 92.75 102 LEU A O 1
ATOM 811 N N . LEU A 1 103 ? 4.599 0.880 -1.769 1.00 90.12 103 LEU A N 1
ATOM 812 C CA . LEU A 1 103 ? 4.875 -0.246 -2.663 1.00 90.12 103 LEU A CA 1
ATOM 813 C C . LEU A 1 103 ? 5.589 0.204 -3.934 1.00 90.12 103 LEU A C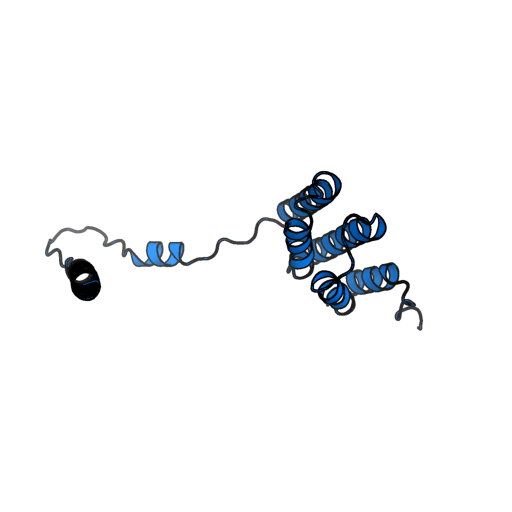 1
ATOM 815 O O . LEU A 1 103 ? 6.536 -0.455 -4.354 1.00 90.12 103 LEU A O 1
ATOM 819 N N . ALA A 1 104 ? 5.159 1.314 -4.528 1.00 90.06 104 ALA A N 1
ATOM 820 C CA . ALA A 1 104 ? 5.800 1.867 -5.709 1.00 90.06 104 ALA A CA 1
ATOM 821 C C . ALA A 1 104 ? 7.250 2.273 -5.433 1.00 90.06 104 ALA A C 1
ATOM 823 O O . ALA A 1 104 ? 8.135 1.889 -6.191 1.00 90.06 104 ALA A O 1
ATOM 824 N N . ASP A 1 105 ? 7.515 2.956 -4.317 1.00 90.88 105 ASP A N 1
ATOM 825 C CA . ASP A 1 105 ? 8.875 3.324 -3.910 1.00 90.88 105 ASP A CA 1
ATOM 826 C C . ASP A 1 105 ? 9.777 2.098 -3.727 1.00 90.88 105 ASP A C 1
ATOM 828 O O . ASP A 1 105 ? 10.930 2.101 -4.160 1.00 90.88 105 ASP A O 1
ATOM 832 N N . LEU A 1 106 ? 9.257 1.033 -3.113 1.00 89.12 106 LEU A N 1
ATOM 833 C CA . LEU A 1 106 ? 10.001 -0.213 -2.922 1.00 89.12 106 LEU A CA 1
ATOM 834 C C . LEU A 1 106 ? 10.285 -0.941 -4.242 1.00 89.12 106 LEU A C 1
ATOM 836 O O . LEU A 1 106 ? 11.343 -1.553 -4.382 1.00 89.12 106 LEU A O 1
ATOM 840 N N . LEU A 1 107 ? 9.361 -0.877 -5.203 1.00 87.81 107 LEU A N 1
ATOM 841 C CA . LEU A 1 107 ? 9.535 -1.455 -6.538 1.00 87.81 107 LEU A CA 1
ATOM 842 C C . LEU A 1 107 ? 10.539 -0.655 -7.371 1.00 87.81 107 LEU A C 1
ATOM 844 O O . LEU A 1 107 ? 11.428 -1.244 -7.976 1.00 87.81 107 LEU A O 1
ATOM 848 N N . MET A 1 108 ? 10.426 0.676 -7.375 1.00 86.81 108 MET A N 1
ATOM 849 C CA . MET A 1 108 ? 11.327 1.568 -8.114 1.00 86.81 108 MET A CA 1
ATOM 850 C C . MET A 1 108 ? 12.771 1.482 -7.609 1.00 86.81 108 MET A C 1
ATOM 852 O O . MET A 1 108 ? 13.703 1.620 -8.393 1.00 86.81 108 MET A O 1
ATOM 856 N N . LYS A 1 109 ? 12.963 1.238 -6.308 1.00 88.06 109 LYS A N 1
ATOM 857 C CA . LYS A 1 109 ? 14.284 1.047 -5.688 1.00 88.06 109 LYS A CA 1
ATOM 858 C C . LYS A 1 109 ? 14.767 -0.411 -5.717 1.00 88.06 109 LYS A C 1
ATOM 860 O O . LYS A 1 109 ? 15.744 -0.735 -5.050 1.00 88.06 109 LYS A O 1
ATOM 865 N N . ASP A 1 110 ? 14.083 -1.291 -6.451 1.00 83.69 110 ASP A N 1
ATOM 866 C CA . ASP A 1 110 ? 14.431 -2.708 -6.626 1.00 83.69 110 ASP A CA 1
ATOM 867 C C . ASP A 1 110 ? 14.448 -3.573 -5.346 1.00 83.69 110 ASP A C 1
ATOM 869 O O . ASP A 1 110 ? 14.885 -4.731 -5.388 1.00 83.69 110 ASP A O 1
ATOM 873 N N . PHE A 1 111 ? 13.918 -3.065 -4.224 1.00 83.06 111 PHE A N 1
ATOM 874 C CA . PHE A 1 111 ? 13.824 -3.806 -2.958 1.00 83.06 111 PHE A CA 1
ATOM 875 C C . PHE A 1 111 ? 12.818 -4.950 -3.029 1.00 83.06 111 PHE A C 1
ATOM 877 O O . PHE A 1 111 ? 12.996 -5.978 -2.380 1.00 83.06 111 PHE A O 1
ATOM 884 N N . VAL A 1 112 ? 11.762 -4.785 -3.826 1.00 82.88 112 VAL A N 1
ATOM 885 C CA . VAL A 1 112 ? 10.729 -5.801 -4.025 1.00 82.88 112 VAL A CA 1
ATOM 886 C C . VAL A 1 112 ? 10.647 -6.155 -5.503 1.00 82.88 112 VAL A C 1
ATOM 888 O O . VAL A 1 112 ? 10.706 -5.288 -6.371 1.00 82.88 112 VAL A O 1
ATOM 891 N N . LYS A 1 113 ? 10.492 -7.445 -5.816 1.00 80.88 113 LYS A N 1
ATOM 892 C CA . LYS A 1 113 ? 10.359 -7.897 -7.203 1.00 80.88 113 LYS A CA 1
ATOM 893 C C . LYS A 1 113 ? 8.912 -7.822 -7.677 1.00 80.88 113 LYS A C 1
ATOM 895 O O . LYS A 1 113 ? 7.988 -8.300 -7.021 1.00 80.88 113 LYS A O 1
ATOM 900 N N . TRP A 1 114 ? 8.737 -7.284 -8.879 1.00 79.81 114 TRP A N 1
ATOM 901 C CA . TRP A 1 114 ? 7.456 -7.204 -9.574 1.00 79.81 114 TRP A CA 1
ATOM 902 C C . TRP A 1 114 ? 7.022 -8.591 -10.085 1.00 79.81 114 TRP A C 1
ATOM 904 O O . TRP A 1 114 ? 7.161 -8.908 -11.264 1.00 79.81 114 TRP A O 1
ATOM 914 N N . ARG A 1 115 ? 6.565 -9.482 -9.193 1.00 79.38 115 ARG A N 1
ATOM 915 C CA . ARG A 1 115 ? 6.137 -10.848 -9.551 1.00 79.38 115 ARG A CA 1
ATOM 916 C C . ARG A 1 115 ? 4.915 -11.320 -8.762 1.00 79.38 115 ARG A C 1
ATOM 918 O O . ARG A 1 115 ? 4.638 -10.862 -7.654 1.00 79.38 115 ARG A O 1
ATOM 925 N N . GLY A 1 116 ? 4.187 -12.268 -9.354 1.00 81.38 116 GLY A N 1
ATOM 926 C CA . GLY A 1 116 ? 3.109 -13.016 -8.705 1.00 81.38 116 GLY A CA 1
ATOM 927 C C . GLY A 1 116 ? 2.007 -12.137 -8.107 1.00 81.38 116 GLY A C 1
ATOM 928 O O . GLY A 1 116 ? 1.436 -11.273 -8.774 1.00 81.38 116 GLY A O 1
ATOM 929 N N . ALA A 1 117 ? 1.703 -12.374 -6.827 1.00 76.81 117 ALA A N 1
ATOM 930 C CA . ALA A 1 117 ? 0.602 -11.726 -6.116 1.00 76.81 117 ALA A CA 1
ATOM 931 C C . ALA A 1 117 ? 0.751 -10.201 -5.994 1.00 76.81 117 ALA A C 1
ATOM 933 O O . ALA A 1 117 ? -0.260 -9.509 -5.862 1.00 76.81 117 ALA A O 1
ATOM 934 N N . LEU A 1 118 ? 1.979 -9.676 -6.033 1.00 80.19 118 LEU A N 1
ATOM 935 C CA . LEU A 1 118 ? 2.216 -8.241 -5.935 1.00 80.19 118 LEU A CA 1
ATOM 936 C C . LEU A 1 118 ? 1.721 -7.525 -7.188 1.00 80.19 118 LEU A C 1
ATOM 938 O O . LEU A 1 118 ? 0.939 -6.586 -7.073 1.00 80.19 118 LEU A O 1
ATOM 942 N N . PHE A 1 119 ? 2.086 -8.031 -8.368 1.00 82.88 119 PHE A N 1
ATOM 943 C CA . PHE A 1 119 ? 1.629 -7.473 -9.638 1.00 82.88 119 PHE A CA 1
ATOM 944 C C . PHE A 1 119 ? 0.103 -7.466 -9.735 1.00 82.88 119 PHE A C 1
ATOM 946 O O . PHE A 1 119 ? -0.497 -6.422 -9.970 1.00 82.88 119 PHE A O 1
ATOM 953 N N . HIS A 1 120 ? -0.536 -8.610 -9.471 1.00 82.44 120 HIS A N 1
ATOM 954 C CA . HIS A 1 120 ? -1.995 -8.718 -9.536 1.00 82.44 120 HIS A CA 1
ATOM 955 C C . HIS A 1 120 ? -2.688 -7.703 -8.620 1.00 82.44 120 HIS A C 1
ATOM 957 O O . HIS A 1 120 ? -3.692 -7.099 -8.981 1.00 82.44 120 HIS A O 1
ATOM 963 N N . ARG A 1 121 ? -2.168 -7.503 -7.408 1.00 81.44 121 ARG A N 1
ATOM 964 C CA . ARG A 1 121 ? -2.768 -6.559 -6.464 1.00 81.44 121 ARG A CA 1
ATOM 965 C C . ARG A 1 121 ? -2.427 -5.101 -6.782 1.00 81.44 121 ARG A C 1
ATOM 967 O O . ARG A 1 121 ? -3.239 -4.245 -6.458 1.00 81.44 121 ARG A O 1
ATOM 974 N N . PHE A 1 122 ? -1.301 -4.822 -7.436 1.00 83.94 122 PHE A N 1
ATOM 975 C CA . PHE A 1 122 ? -1.025 -3.496 -7.988 1.00 83.94 122 PHE A CA 1
ATOM 976 C C . PHE A 1 122 ? -2.036 -3.155 -9.090 1.00 83.94 122 PHE A C 1
ATOM 978 O O . PHE A 1 122 ? -2.596 -2.065 -9.092 1.00 83.94 122 PHE A O 1
ATOM 985 N N . LEU A 1 123 ? -2.368 -4.115 -9.963 1.00 85.56 123 LEU A N 1
ATOM 986 C CA . LEU A 1 123 ? -3.419 -3.935 -10.972 1.00 85.56 123 LEU A CA 1
ATOM 987 C C . LEU A 1 123 ? -4.791 -3.644 -10.350 1.00 85.56 123 LEU A C 1
ATOM 989 O O . LEU A 1 123 ? -5.552 -2.863 -10.912 1.00 85.56 123 LEU A O 1
ATOM 993 N N . LEU A 1 124 ? -5.106 -4.198 -9.172 1.00 84.56 124 LEU A N 1
ATOM 994 C CA . LEU A 1 124 ? -6.351 -3.859 -8.469 1.00 84.56 124 LEU A CA 1
ATOM 995 C C . LEU A 1 124 ? -6.436 -2.370 -8.093 1.00 84.56 124 LEU A C 1
ATOM 997 O O . LEU A 1 124 ? -7.545 -1.853 -7.997 1.00 84.56 124 LEU A O 1
ATOM 1001 N N . ALA A 1 125 ? -5.308 -1.670 -7.928 1.00 86.56 125 ALA A N 1
ATOM 1002 C CA . ALA A 1 125 ? -5.311 -0.235 -7.642 1.00 86.56 125 ALA A CA 1
ATOM 1003 C C . ALA A 1 125 ? -5.794 0.614 -8.835 1.00 86.56 125 ALA A C 1
ATOM 1005 O O . ALA A 1 125 ? -6.345 1.693 -8.627 1.00 86.56 125 ALA A O 1
ATOM 1006 N N . LEU A 1 126 ? -5.673 0.113 -10.074 1.00 87.62 126 LEU A N 1
ATOM 1007 C CA . LEU A 1 126 ? -6.255 0.755 -11.264 1.00 87.62 126 LEU A CA 1
ATOM 1008 C C . LEU A 1 126 ? -7.788 0.709 -11.269 1.00 87.62 126 LEU A C 1
ATOM 1010 O O . LEU A 1 126 ? -8.436 1.523 -11.920 1.00 87.62 126 LEU A O 1
ATOM 1014 N N . VAL A 1 127 ? -8.373 -0.234 -10.532 1.00 89.19 127 VAL A N 1
ATOM 1015 C CA . VAL A 1 127 ? -9.824 -0.428 -10.423 1.00 89.19 127 VAL A CA 1
ATOM 1016 C C . VAL A 1 127 ? -10.354 0.033 -9.060 1.00 89.19 127 VAL A C 1
ATOM 1018 O O . VAL A 1 127 ? -11.474 -0.312 -8.685 1.00 89.19 127 VAL A O 1
ATOM 1021 N N . ASP A 1 128 ? -9.564 0.809 -8.305 1.00 90.75 128 ASP A N 1
ATOM 1022 C CA . ASP A 1 128 ? -9.969 1.320 -6.992 1.00 90.75 128 ASP A CA 1
ATOM 1023 C C . ASP A 1 128 ? -11.206 2.232 -7.114 1.00 90.75 128 ASP A C 1
ATOM 1025 O O . ASP A 1 128 ? -11.320 3.003 -8.074 1.00 90.75 128 ASP A O 1
ATOM 1029 N N . PRO A 1 129 ? -12.139 2.198 -6.145 1.00 89.69 129 PRO A N 1
ATOM 1030 C CA . PRO A 1 129 ? -13.277 3.115 -6.129 1.00 89.69 129 PRO A CA 1
ATOM 1031 C C . PRO A 1 129 ? -12.868 4.596 -6.069 1.00 89.69 129 PRO A C 1
ATOM 1033 O O . PRO A 1 129 ? -13.597 5.445 -6.581 1.00 89.69 129 PRO A O 1
ATOM 1036 N N . SER A 1 130 ? -11.718 4.932 -5.470 1.00 90.94 130 SER A N 1
ATOM 1037 C CA . SER A 1 130 ? -11.229 6.310 -5.435 1.00 90.94 130 SER A CA 1
ATOM 1038 C C . SER A 1 130 ? -10.574 6.698 -6.766 1.00 90.94 130 SER A C 1
ATOM 1040 O O . SER A 1 130 ? -9.584 6.083 -7.179 1.00 90.94 130 SER A O 1
ATOM 1042 N N . PRO A 1 131 ? -11.023 7.789 -7.415 1.00 89.88 131 PRO A N 1
ATOM 1043 C CA . PRO A 1 131 ? -10.356 8.309 -8.605 1.00 89.88 131 PRO A CA 1
ATOM 1044 C C . PRO A 1 131 ? -8.920 8.772 -8.323 1.00 89.88 131 PRO A C 1
ATOM 1046 O O . PRO A 1 131 ? -8.096 8.748 -9.231 1.00 89.88 131 PRO A O 1
ATOM 1049 N N . GLN A 1 132 ? -8.595 9.161 -7.086 1.00 90.19 132 GLN A N 1
ATOM 1050 C CA . GLN A 1 132 ? -7.249 9.621 -6.730 1.00 90.19 132 GLN A CA 1
ATOM 1051 C C . GLN A 1 132 ? -6.246 8.469 -6.721 1.00 90.19 132 GLN A C 1
ATOM 1053 O O . GLN A 1 132 ? -5.122 8.616 -7.194 1.00 90.19 132 GLN A O 1
ATOM 1058 N N . ILE A 1 133 ? -6.666 7.308 -6.214 1.00 91.88 133 ILE A N 1
ATOM 1059 C CA . ILE A 1 133 ? -5.834 6.102 -6.187 1.00 91.88 133 ILE A CA 1
ATOM 1060 C C . ILE A 1 133 ? -5.635 5.571 -7.606 1.00 91.88 133 ILE A C 1
ATOM 1062 O O . ILE A 1 133 ? -4.507 5.249 -7.970 1.00 91.88 133 ILE A O 1
ATOM 1066 N N . ARG A 1 134 ? -6.689 5.567 -8.433 1.00 91.38 134 ARG A N 1
ATOM 1067 C CA . ARG A 1 134 ? -6.582 5.167 -9.845 1.00 91.38 134 ARG A CA 1
ATOM 1068 C C . ARG A 1 134 ? -5.603 6.039 -10.621 1.00 91.38 134 ARG A C 1
ATOM 1070 O O . ARG A 1 134 ? -4.700 5.506 -11.249 1.00 91.38 134 ARG A O 1
ATOM 1077 N N . ARG A 1 135 ? -5.710 7.367 -10.502 1.00 90.44 135 ARG A N 1
ATOM 1078 C CA . ARG A 1 135 ? -4.771 8.310 -11.138 1.00 90.44 135 ARG A CA 1
ATOM 1079 C C . ARG A 1 135 ? -3.334 8.106 -10.674 1.00 90.44 135 ARG A C 1
ATOM 1081 O O . ARG A 1 135 ? -2.413 8.185 -11.479 1.00 90.44 135 ARG A O 1
ATOM 1088 N N . LEU A 1 136 ? -3.138 7.841 -9.382 1.00 90.81 136 LEU A N 1
ATOM 1089 C CA . LEU A 1 136 ? -1.818 7.521 -8.848 1.00 90.81 136 LEU A CA 1
ATOM 1090 C C . LEU A 1 136 ? -1.281 6.222 -9.466 1.00 90.81 136 LEU A C 1
ATOM 1092 O O . LEU A 1 136 ? -0.143 6.197 -9.917 1.00 90.81 136 LEU A O 1
ATOM 1096 N N . ALA A 1 137 ? -2.094 5.168 -9.535 1.00 90.25 137 ALA A N 1
ATOM 1097 C CA . ALA A 1 137 ? -1.710 3.902 -10.154 1.00 90.25 137 ALA A CA 1
ATOM 1098 C C . ALA A 1 137 ? -1.407 4.049 -11.658 1.00 90.25 137 ALA A C 1
ATOM 1100 O O . ALA A 1 137 ? -0.413 3.501 -12.127 1.00 90.25 137 ALA A O 1
ATOM 1101 N N . GLU A 1 138 ? -2.217 4.814 -12.396 1.00 89.81 138 GLU A N 1
ATOM 1102 C CA . GLU A 1 138 ? -1.986 5.153 -13.807 1.00 89.81 138 GLU A CA 1
ATOM 1103 C C . GLU A 1 138 ? -0.645 5.868 -13.988 1.00 89.81 138 GLU A C 1
ATOM 1105 O O . GLU A 1 138 ? 0.169 5.444 -14.805 1.00 89.81 138 GLU A O 1
ATOM 1110 N N . HIS A 1 139 ? -0.377 6.895 -13.173 1.00 88.56 139 HIS A N 1
ATOM 1111 C CA . HIS A 1 139 ? 0.882 7.636 -13.206 1.00 88.56 139 HIS A CA 1
ATOM 1112 C C . HIS A 1 139 ? 2.092 6.737 -12.926 1.00 88.56 139 HIS A C 1
ATOM 1114 O O . HIS A 1 139 ? 3.080 6.787 -13.655 1.00 88.56 139 HIS A O 1
ATOM 1120 N N . LEU A 1 140 ? 2.000 5.879 -11.907 1.00 87.12 140 LEU A N 1
ATOM 1121 C CA . LEU A 1 140 ? 3.069 4.949 -11.537 1.00 87.12 140 LEU A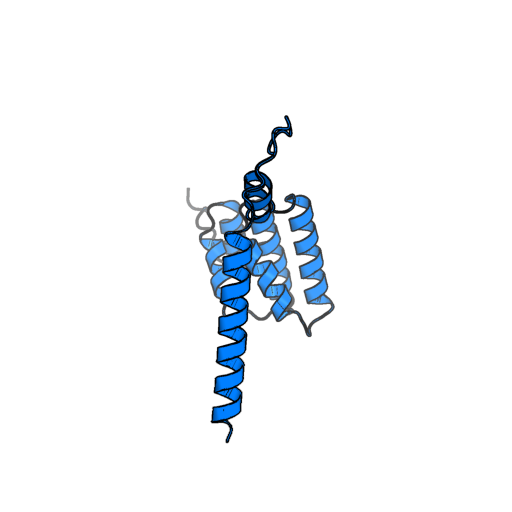 CA 1
ATOM 1122 C C . LEU A 1 140 ? 3.345 3.891 -12.616 1.00 87.12 140 LEU A C 1
ATOM 1124 O O . LEU A 1 140 ? 4.466 3.403 -12.717 1.00 87.12 140 LEU A O 1
ATOM 1128 N N . LEU A 1 141 ? 2.339 3.541 -13.421 1.00 84.38 141 LEU A N 1
ATOM 1129 C CA . LEU A 1 141 ? 2.469 2.618 -14.553 1.00 84.38 141 LEU A CA 1
ATOM 1130 C C . LEU A 1 141 ? 2.818 3.317 -15.874 1.00 84.38 141 LEU A C 1
ATOM 1132 O O . LEU A 1 141 ? 2.970 2.641 -16.890 1.00 84.38 141 LEU A O 1
ATOM 1136 N N . GLY A 1 142 ? 2.928 4.649 -15.881 1.00 83.19 142 GLY A N 1
ATOM 1137 C CA . GLY A 1 142 ? 3.143 5.431 -17.098 1.00 83.19 142 GLY A CA 1
ATOM 1138 C C . GLY A 1 142 ? 1.962 5.382 -18.073 1.00 83.19 142 GLY A C 1
ATOM 1139 O O . GLY A 1 142 ? 2.144 5.611 -19.268 1.00 83.19 142 GLY A O 1
ATOM 1140 N N . LEU A 1 143 ? 0.759 5.060 -17.590 1.00 79.75 143 LEU A N 1
ATOM 1141 C CA . LEU A 1 143 ? -0.444 5.052 -18.414 1.00 79.75 143 LEU A CA 1
ATOM 1142 C C . LEU A 1 143 ? -0.898 6.494 -18.688 1.00 79.75 143 LEU A C 1
ATOM 1144 O O . LEU A 1 143 ? -0.822 7.341 -17.791 1.00 79.75 143 LEU A O 1
ATOM 1148 N N . PRO A 1 144 ? -1.390 6.797 -19.905 1.00 70.62 144 PRO A N 1
ATOM 1149 C CA . PRO A 1 144 ? -2.010 8.084 -20.177 1.00 70.62 144 PRO A CA 1
ATOM 1150 C C . PRO A 1 144 ? -3.207 8.249 -19.242 1.00 70.62 144 PRO A C 1
ATOM 1152 O O . PRO A 1 144 ? -4.050 7.355 -19.154 1.00 70.62 144 PRO A O 1
ATOM 1155 N N . SER A 1 145 ? -3.275 9.376 -18.530 1.00 61.09 145 SER A N 1
ATOM 1156 C CA . SER A 1 145 ? -4.386 9.643 -17.626 1.00 61.09 145 SER A CA 1
ATOM 1157 C C . SER A 1 145 ? -5.672 9.706 -18.447 1.00 61.09 145 SER A C 1
ATOM 1159 O O . SER A 1 145 ? -5.907 10.640 -19.214 1.00 61.09 145 SER A O 1
ATOM 1161 N N . LEU A 1 146 ? -6.536 8.702 -18.282 1.00 60.78 146 LEU A N 1
ATOM 1162 C CA . LEU A 1 146 ? -7.799 8.575 -19.025 1.00 60.78 146 LEU A CA 1
ATOM 1163 C C . LEU A 1 146 ? -8.786 9.716 -18.705 1.00 60.78 146 LEU A C 1
ATOM 1165 O O . LEU A 1 146 ? -9.877 9.781 -19.260 1.00 60.78 146 LEU A O 1
ATOM 1169 N N . THR A 1 147 ? -8.400 10.635 -17.815 1.00 57.41 147 THR A N 1
ATOM 1170 C CA . THR A 1 147 ? -9.163 11.817 -17.413 1.00 57.41 147 THR A CA 1
ATOM 1171 C C . THR A 1 147 ? -8.711 13.112 -18.101 1.00 57.41 147 THR A C 1
ATOM 1173 O O . THR A 1 147 ? -9.112 14.181 -17.653 1.00 57.41 147 THR A O 1
ATOM 1176 N N . ALA A 1 148 ? -7.853 13.047 -19.127 1.00 52.59 148 ALA A N 1
ATOM 1177 C CA . ALA A 1 148 ? -7.386 14.207 -19.903 1.00 52.59 148 ALA A CA 1
ATOM 1178 C C . ALA A 1 148 ? -8.137 14.411 -21.240 1.00 52.59 148 ALA A C 1
ATOM 1180 O O . ALA A 1 148 ? -7.616 15.050 -22.151 1.00 52.59 148 ALA A O 1
ATOM 1181 N N . GLY A 1 149 ? -9.355 13.878 -21.364 1.00 49.72 149 GLY A N 1
ATOM 1182 C CA . GLY A 1 149 ? -10.313 14.238 -22.411 1.00 49.72 149 GLY A CA 1
ATOM 1183 C C . GLY A 1 149 ? -11.563 14.809 -21.750 1.00 49.72 149 GLY A C 1
ATOM 1184 O O . GLY A 1 149 ? -12.213 14.093 -20.988 1.00 49.72 149 GLY A O 1
ATOM 1185 N N . GLY A 1 150 ? -11.813 16.103 -21.962 1.00 39.09 150 GLY A N 1
ATOM 1186 C CA . GLY A 1 150 ? -13.054 16.781 -21.574 1.00 39.09 150 GLY A CA 1
ATOM 1187 C C . GLY A 1 150 ? -14.209 16.467 -22.511 1.00 39.09 150 GLY A C 1
ATOM 1188 O O . GLY A 1 150 ? -13.947 15.937 -23.615 1.00 39.09 150 GLY A O 1
#

Sequence (150 aa):
SMEKEKEKEKENEFEREKLLEKEKQGEKVNGNNRNVSISAAPFKALAKMKPPPPPPAVRLNLLVAVADMCVHYTNIVDLHAVKLVQALKDPHELIRRQALTLLADLLMKDFVKWRGALFHRFLLALVDPSPQIRRLAEHLLGLPSLTAGG

Organism: NCBI:txid51329

Foldseek 3Di:
DVVVVVVVVVVVVVVVVVVVVVVVVPDPDPDPDPDPCPDCVVVVVVVVDDDDDDDPVVLLVVLVVLLVCLVVPLVCNVVSLVVLLVQCPPPDPVSVQSSLVSNLVCVVVVSDDCDDPNVVSLVVQCVDPDPVSVQVSCVSVVHDNPPPDD

InterPro domains:
  IPR011989 Armadillo-like helical [G3DSA:1.25.10.10] (4-149)
  IPR016024 Armadillo-type fold [SSF48371] (26-142)
  IPR026971 Condensin subunit 1/Condensin-2 complex subunit D3 [PTHR14222] (54-142)
  IPR032682 Condensin complex subunit 1, C-terminal [PF12717] (58-141)

Radius of gyration: 26.79 Å; chains: 1; bounding box: 50×71×69 Å

Secondary structure (DSSP, 8-state):
-HHHHHHHHHHHHHHHHHHHHHHHH-------S------SHHHHHHTTSPPPPPPHHHHHHHHHHHHHHHHH-GGGHHHHHHHHHHHTT-SSHHHHHHHHHHHHHHHHTTSS---THHHHHHHHHHT-SSHHHHHHHHHHTT---TT---

pLDDT: mean 76.09, std 15.62, range [39.09, 95.06]